Protein AF-A0A5C7RLD7-F1 (afdb_monomer)

Nearest PDB structures (foldseek):
  5zcb-assembly1_A  TM=7.461E-01  e=1.234E+00  Bacillus sp. (in: firmicutes)
  4hph-assembly1_A  TM=7.117E-01  e=2.090E+00  Erwinia rhapontici
  4maz-assembly1_A  TM=6.906E-01  e=3.540E+00  Bacillus subtilis subsp. subtilis str. 168
  2it9-assembly2_D  TM=4.260E-01  e=2.349E+00  Prochlorococcus marinus str. NATL2A
  2bkk-assembly2_C  TM=5.808E-01  e=3.980E+00  Enterococcus faecalis

Sequence (105 aa):
MTSNARFAAMLIGLFLVSAGATSAVLYRKLQRQDCGLRVEQARTIVVEDLRRHGLSEGASRMVETNGACRHGYRYDDGVNTFDDMVSGDWIRGVRQSSQPGLAQR

Secondary structure (DSSP, 8-state):
--HHHHHHHHHHHHHHHHHHHHHHHHHHHHHTT--S--HHHHHHHHHHHHHHTT--SSEEEEEEE-STTEEEEEEE-SS-EEEEEEEEETTTEEEEEEE------

Structure (mmCIF, N/CA/C/O backbone):
data_AF-A0A5C7RLD7-F1
#
_entry.id   AF-A0A5C7RLD7-F1
#
loop_
_atom_site.group_PDB
_atom_site.id
_atom_site.type_symbol
_atom_site.label_atom_id
_atom_site.label_alt_id
_atom_site.label_comp_id
_atom_site.label_asym_id
_atom_site.label_entity_id
_atom_site.label_seq_id
_atom_site.pdbx_PDB_ins_code
_atom_site.Cartn_x
_atom_site.Cartn_y
_atom_site.Cartn_z
_atom_site.occupancy
_atom_site.B_iso_or_equiv
_atom_site.auth_seq_id
_atom_site.auth_comp_id
_atom_site.auth_asym_id
_atom_site.auth_atom_id
_atom_site.pdbx_PDB_model_num
ATOM 1 N N . MET A 1 1 ? -46.760 -4.733 32.184 1.00 47.19 1 MET A N 1
ATOM 2 C CA . MET A 1 1 ? -45.889 -3.772 31.468 1.00 47.19 1 MET A CA 1
ATOM 3 C C . MET A 1 1 ? -44.558 -3.631 32.216 1.00 47.19 1 MET A C 1
ATOM 5 O O . MET A 1 1 ? -44.427 -2.745 33.040 1.00 47.19 1 MET A O 1
ATOM 9 N N . THR A 1 2 ? -43.582 -4.522 32.007 1.00 51.53 2 THR A N 1
ATOM 10 C CA . THR A 1 2 ? -42.256 -4.459 32.686 1.00 51.53 2 THR A CA 1
ATOM 11 C C . THR A 1 2 ? -41.086 -4.853 31.768 1.00 51.53 2 THR A C 1
ATOM 13 O O . THR A 1 2 ? -39.977 -5.099 32.232 1.00 51.53 2 THR A O 1
ATOM 16 N N . SER A 1 3 ? -41.302 -4.897 30.447 1.00 59.03 3 SER A N 1
ATOM 17 C CA . SER A 1 3 ? -40.326 -5.466 29.504 1.00 59.03 3 SER A CA 1
ATOM 18 C C . SER A 1 3 ? -39.249 -4.481 29.025 1.00 59.03 3 SER A C 1
ATOM 20 O O . SER A 1 3 ? -38.151 -4.903 28.677 1.00 59.03 3 SER A O 1
ATOM 22 N N . ASN A 1 4 ? -39.514 -3.170 29.035 1.00 62.19 4 ASN A N 1
ATOM 23 C CA . ASN A 1 4 ? -38.663 -2.210 28.315 1.00 62.19 4 ASN A CA 1
ATOM 24 C C . ASN A 1 4 ? -37.354 -1.873 29.050 1.00 62.19 4 ASN A C 1
ATOM 26 O O . ASN A 1 4 ? -36.309 -1.751 28.418 1.00 62.19 4 ASN A O 1
ATOM 30 N N . ALA A 1 5 ? -37.376 -1.782 30.384 1.00 63.09 5 ALA A N 1
ATOM 31 C CA . ALA A 1 5 ? -36.191 -1.417 31.169 1.00 63.09 5 ALA A CA 1
ATOM 32 C C . ALA A 1 5 ? -35.128 -2.532 31.204 1.00 63.09 5 ALA A C 1
ATOM 34 O O . ALA A 1 5 ? -33.932 -2.258 31.133 1.00 63.09 5 ALA A O 1
ATOM 35 N N . ARG A 1 6 ? -35.561 -3.801 31.258 1.00 70.06 6 ARG A N 1
ATOM 36 C CA . ARG A 1 6 ? -34.659 -4.967 31.228 1.00 70.06 6 ARG A CA 1
ATOM 37 C C . ARG A 1 6 ? -33.980 -5.128 29.868 1.00 70.06 6 ARG A C 1
ATOM 39 O O . ARG A 1 6 ? -32.792 -5.427 29.815 1.00 7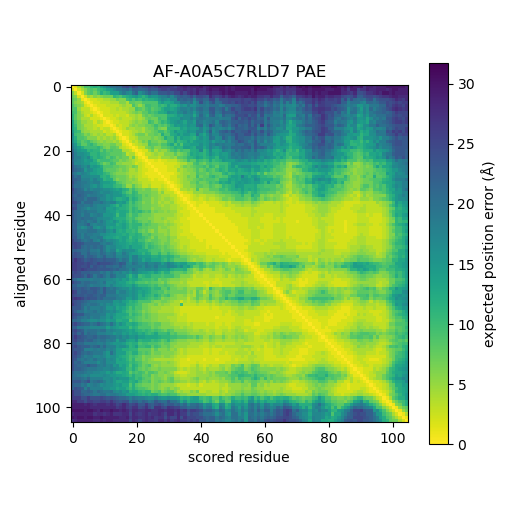0.06 6 ARG A O 1
ATOM 46 N N . PHE A 1 7 ? -34.712 -4.866 28.785 1.00 69.25 7 PHE A N 1
ATOM 47 C CA . PHE A 1 7 ? -34.170 -4.903 27.427 1.00 69.25 7 PHE A CA 1
ATOM 48 C C . PHE A 1 7 ? -33.150 -3.781 27.184 1.00 69.25 7 PHE A C 1
ATOM 50 O O . PHE A 1 7 ? -32.074 -4.028 26.644 1.00 69.25 7 PHE A O 1
ATOM 57 N N . ALA A 1 8 ? -33.445 -2.561 27.648 1.00 69.19 8 ALA A N 1
ATOM 58 C CA . ALA A 1 8 ? -32.533 -1.425 27.529 1.00 69.19 8 ALA A CA 1
ATOM 59 C C . ALA A 1 8 ? -31.220 -1.642 28.303 1.00 69.19 8 ALA A C 1
ATOM 61 O O . ALA A 1 8 ? -30.142 -1.400 27.764 1.00 69.19 8 ALA A O 1
ATOM 62 N N . ALA A 1 9 ? -31.287 -2.165 29.533 1.00 67.38 9 ALA A N 1
ATOM 63 C CA . ALA A 1 9 ? -30.094 -2.475 30.323 1.00 67.38 9 ALA A CA 1
ATOM 64 C C . ALA A 1 9 ? -29.206 -3.542 29.657 1.00 67.38 9 ALA A C 1
ATOM 66 O O . ALA A 1 9 ? -27.980 -3.427 29.677 1.00 67.38 9 ALA A O 1
ATOM 67 N N . MET A 1 10 ? -29.814 -4.550 29.020 1.00 73.12 10 MET A N 1
ATOM 68 C CA . MET A 1 10 ? -29.089 -5.594 28.292 1.00 73.12 10 MET A CA 1
ATOM 69 C C . MET A 1 10 ? -28.359 -5.034 27.064 1.00 73.12 10 MET A C 1
ATOM 71 O O . MET A 1 10 ? -27.191 -5.351 26.851 1.00 73.12 10 MET A O 1
ATOM 75 N N . LEU A 1 11 ? -29.011 -4.154 26.296 1.00 68.88 11 LEU A N 1
ATOM 76 C CA . LEU A 1 11 ? -28.403 -3.482 25.144 1.00 68.88 11 LEU A CA 1
ATOM 77 C C . LEU A 1 11 ? -27.242 -2.567 25.553 1.00 68.88 11 LEU A C 1
ATOM 79 O O . LEU A 1 11 ? -26.188 -2.601 24.923 1.00 68.88 11 LEU A O 1
ATOM 83 N N . ILE A 1 12 ? -27.403 -1.794 26.630 1.00 70.56 12 ILE A N 1
ATOM 84 C CA . ILE A 1 12 ? -26.347 -0.910 27.150 1.00 70.56 12 ILE A CA 1
ATOM 85 C C . ILE A 1 12 ? -25.153 -1.730 27.653 1.00 70.56 12 ILE A C 1
ATOM 87 O O . ILE A 1 12 ? -24.007 -1.401 27.346 1.00 70.56 12 ILE A O 1
ATOM 91 N N . GLY A 1 13 ? -25.406 -2.824 28.378 1.00 64.38 13 GLY A N 1
ATOM 92 C CA . GLY A 1 13 ? -24.356 -3.740 28.826 1.00 64.38 13 GLY A CA 1
ATOM 93 C C . GLY A 1 13 ? -23.590 -4.358 27.655 1.00 64.38 13 GLY A C 1
ATOM 94 O O . GLY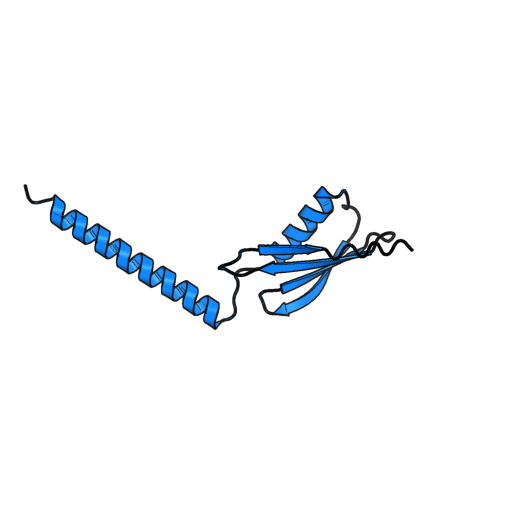 A 1 13 ? -22.360 -4.353 27.655 1.00 64.38 13 GLY A O 1
ATOM 95 N N . LEU A 1 14 ? -24.300 -4.815 26.618 1.00 70.38 14 LEU A N 1
ATOM 96 C CA . LEU A 1 14 ? -23.686 -5.349 25.401 1.00 70.38 14 LEU A CA 1
ATOM 97 C C . LEU A 1 14 ? -22.820 -4.291 24.697 1.00 70.38 14 LEU A C 1
ATOM 99 O O . LEU A 1 14 ? -21.699 -4.580 24.274 1.00 70.38 14 LE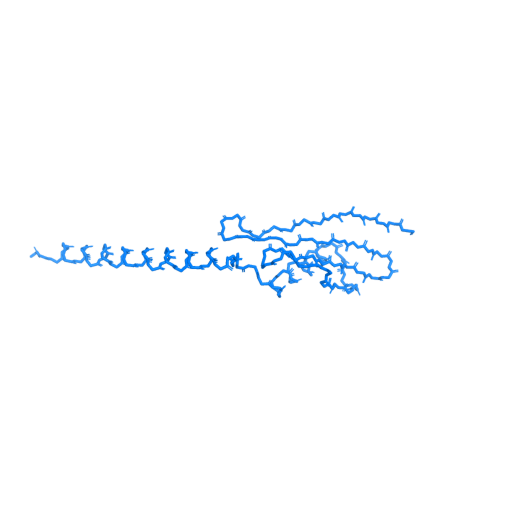U A O 1
ATOM 103 N N . PHE A 1 15 ? -23.309 -3.049 24.629 1.00 67.62 15 PHE A N 1
ATOM 104 C CA . PHE A 1 15 ? -22.596 -1.934 24.015 1.00 67.62 15 PHE A CA 1
ATOM 105 C C . PHE A 1 15 ? -21.301 -1.605 24.769 1.00 67.62 15 PHE A C 1
ATOM 107 O O . PHE A 1 15 ? -20.239 -1.528 24.155 1.00 67.62 15 PHE A O 1
ATOM 114 N N . LEU A 1 16 ? -21.347 -1.514 26.101 1.00 65.31 16 LEU A N 1
ATOM 115 C CA . LEU A 1 16 ? -20.170 -1.250 26.937 1.00 65.31 16 LEU A CA 1
ATOM 116 C C . LEU A 1 16 ? -19.112 -2.359 26.827 1.00 65.31 16 LEU A C 1
ATOM 118 O O . LEU A 1 16 ? -17.924 -2.062 26.688 1.00 65.31 16 LEU A O 1
ATOM 122 N N . VAL A 1 17 ? -19.528 -3.630 26.828 1.00 67.38 17 VAL A N 1
ATOM 123 C CA . VAL A 1 17 ? -18.613 -4.774 26.666 1.00 67.38 17 VAL A CA 1
ATOM 124 C C . VAL A 1 17 ? -17.969 -4.772 25.278 1.00 67.38 17 VAL A C 1
ATOM 126 O O . VAL A 1 17 ? -16.755 -4.950 25.160 1.00 67.38 17 VAL A O 1
ATOM 129 N N . SER A 1 18 ? -18.751 -4.516 24.225 1.00 66.31 18 SER A N 1
ATOM 130 C CA . SER A 1 18 ? -18.233 -4.455 22.852 1.00 66.31 18 SER A CA 1
ATOM 131 C C . SER A 1 18 ? -17.276 -3.278 22.637 1.00 66.31 18 SER A C 1
ATOM 133 O O . SER A 1 18 ? -16.214 -3.451 22.033 1.00 66.31 18 SER A O 1
ATOM 135 N N . ALA A 1 19 ? -17.577 -2.107 23.206 1.00 66.12 19 ALA A N 1
ATOM 136 C CA . ALA A 1 19 ? -16.704 -0.941 23.157 1.00 66.12 19 ALA A CA 1
ATOM 137 C C . ALA A 1 19 ? -15.382 -1.205 23.898 1.00 66.12 19 ALA A C 1
ATOM 139 O O . ALA A 1 19 ? -14.305 -0.925 23.364 1.00 66.12 19 ALA A O 1
ATOM 140 N N . GLY A 1 20 ? -15.440 -1.815 25.087 1.00 69.50 20 GLY A N 1
ATOM 141 C CA . GLY A 1 20 ? -14.256 -2.185 25.866 1.00 69.50 20 GLY A CA 1
ATOM 142 C C . GLY A 1 20 ? -13.359 -3.201 25.152 1.00 69.50 20 GLY A C 1
ATOM 143 O O . GLY A 1 20 ? -12.145 -3.006 25.064 1.00 69.50 20 GLY A O 1
ATOM 144 N N . ALA A 1 21 ? -13.948 -4.248 24.568 1.00 70.38 21 ALA A N 1
ATOM 145 C CA . ALA A 1 21 ? -13.209 -5.260 23.811 1.00 70.38 21 ALA A CA 1
ATOM 146 C C . ALA A 1 21 ? -12.530 -4.672 22.563 1.00 70.38 21 ALA A C 1
ATOM 148 O O . ALA A 1 21 ? -11.350 -4.928 22.314 1.00 70.38 21 ALA A O 1
ATOM 149 N N . THR A 1 22 ? -13.246 -3.831 21.812 1.00 71.31 22 THR A N 1
ATOM 150 C CA . THR A 1 22 ? -12.710 -3.161 20.615 1.00 71.31 22 THR A CA 1
ATOM 151 C C . THR A 1 22 ? -11.537 -2.246 20.978 1.00 71.31 22 THR A C 1
ATOM 153 O O . THR A 1 22 ? -10.500 -2.256 20.311 1.00 71.31 22 THR A O 1
ATOM 156 N N . SER A 1 23 ? -11.659 -1.528 22.097 1.00 74.38 23 SER A N 1
ATOM 157 C CA . SER A 1 23 ? -10.619 -0.632 22.610 1.00 74.38 23 SER A CA 1
ATOM 158 C C . SER A 1 23 ? -9.3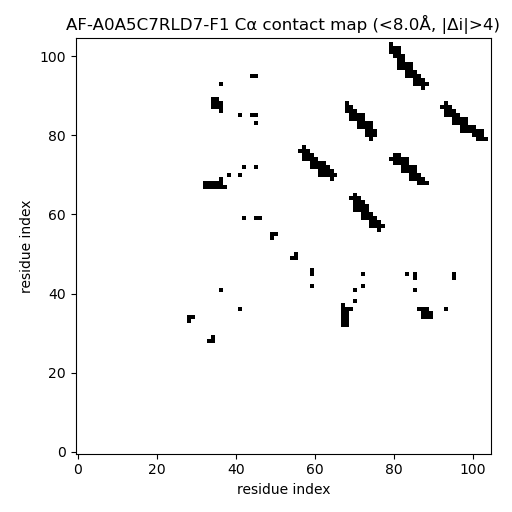62 -1.397 23.038 1.00 74.38 23 SER A C 1
ATOM 160 O O . SER A 1 23 ? -8.248 -0.989 22.713 1.00 74.38 23 SER A O 1
ATOM 162 N N . ALA A 1 24 ? -9.516 -2.549 23.699 1.00 77.56 24 ALA A N 1
ATOM 163 C CA . ALA A 1 24 ? -8.396 -3.392 24.117 1.00 77.56 24 ALA A CA 1
ATOM 164 C C . ALA A 1 24 ? -7.627 -4.001 22.929 1.00 77.56 24 ALA A C 1
ATOM 166 O O . ALA A 1 24 ? -6.396 -4.094 22.964 1.00 77.56 24 ALA A O 1
ATOM 167 N N . VAL A 1 25 ? -8.330 -4.396 21.861 1.00 78.38 25 VAL A N 1
ATOM 168 C CA . VAL A 1 25 ? -7.702 -4.899 20.627 1.00 78.38 25 VAL A CA 1
ATOM 169 C C . VAL A 1 25 ? -6.898 -3.797 19.943 1.00 78.38 25 VAL A C 1
ATOM 171 O O . VAL A 1 25 ? -5.746 -4.030 19.575 1.00 78.38 25 VAL A O 1
ATOM 174 N N . LEU A 1 26 ? -7.474 -2.601 19.802 1.00 70.56 26 LEU A N 1
ATOM 175 C CA . LEU A 1 26 ? -6.781 -1.458 19.210 1.00 70.56 26 LEU A CA 1
ATOM 176 C C . LEU A 1 26 ? -5.548 -1.072 20.037 1.00 70.56 26 LEU A C 1
ATOM 178 O O . LEU A 1 26 ? -4.470 -0.882 19.481 1.00 70.56 26 LEU A O 1
ATOM 182 N N . TYR A 1 27 ? -5.678 -1.050 21.365 1.00 74.38 27 TYR A N 1
ATOM 183 C CA . TYR A 1 27 ? -4.576 -0.746 22.274 1.00 74.38 27 TYR A CA 1
ATOM 184 C C . TYR A 1 27 ? -3.423 -1.752 22.152 1.00 74.38 27 TYR A C 1
ATOM 186 O O . TYR A 1 27 ? -2.268 -1.354 22.016 1.00 74.38 27 TYR A O 1
ATOM 194 N N . ARG A 1 28 ? -3.717 -3.060 22.110 1.00 77.62 28 ARG A N 1
ATOM 195 C CA . ARG A 1 28 ? -2.689 -4.095 21.886 1.00 77.62 28 ARG A CA 1
ATOM 196 C C . ARG A 1 28 ? -2.012 -3.967 20.523 1.00 77.62 28 ARG A C 1
ATOM 198 O O . ARG A 1 28 ? -0.811 -4.202 20.429 1.00 77.62 28 ARG A O 1
ATOM 205 N N . LYS A 1 29 ? -2.759 -3.619 19.471 1.00 76.06 29 LYS A N 1
ATOM 206 C CA . LYS A 1 29 ? -2.198 -3.395 18.129 1.00 76.06 29 LYS A CA 1
ATOM 207 C C . LYS A 1 29 ? -1.256 -2.192 18.116 1.00 76.06 29 LYS A C 1
ATOM 209 O O . LYS A 1 29 ? -0.124 -2.326 17.662 1.00 76.06 29 LYS A O 1
ATOM 214 N N . LEU A 1 30 ? -1.676 -1.077 18.715 1.00 73.31 30 LEU A N 1
ATOM 215 C CA . LEU A 1 30 ? -0.847 0.120 18.873 1.00 73.31 30 LEU A CA 1
ATOM 216 C C . LEU A 1 30 ? 0.425 -0.167 19.684 1.00 73.31 30 LEU A C 1
ATOM 218 O O . LEU A 1 30 ? 1.508 0.239 19.274 1.00 73.31 30 LEU A O 1
ATOM 222 N N . GLN A 1 31 ? 0.328 -0.928 20.782 1.00 77.19 31 GLN A N 1
ATOM 223 C CA . GLN A 1 31 ? 1.500 -1.350 21.562 1.00 77.19 31 GLN A CA 1
ATOM 224 C C . GLN A 1 31 ? 2.483 -2.209 20.756 1.00 77.19 31 GLN A C 1
ATOM 226 O O . GLN A 1 31 ? 3.689 -2.113 20.961 1.00 77.19 31 GLN A O 1
ATOM 231 N N . ARG A 1 32 ? 1.986 -3.037 19.832 1.00 77.75 32 ARG A N 1
ATOM 232 C CA . ARG A 1 32 ? 2.814 -3.856 18.932 1.00 77.75 32 ARG A CA 1
ATOM 233 C C . ARG A 1 32 ? 3.351 -3.084 17.726 1.00 77.75 32 ARG A C 1
ATOM 235 O O . ARG A 1 32 ? 4.002 -3.697 16.888 1.00 77.75 32 ARG A O 1
ATOM 242 N N . GLN A 1 33 ? 3.064 -1.782 17.627 1.00 73.06 33 GLN A N 1
ATOM 243 C CA . GLN A 1 33 ? 3.354 -0.960 16.448 1.00 73.06 33 GLN A CA 1
ATOM 244 C C . GLN A 1 33 ? 2.755 -1.544 15.157 1.00 73.06 33 GLN A C 1
ATOM 246 O O . GLN A 1 33 ? 3.261 -1.316 14.062 1.00 73.06 33 GLN A O 1
ATOM 251 N N . ASP A 1 34 ? 1.661 -2.298 15.288 1.00 80.38 34 ASP A N 1
ATOM 252 C CA . ASP A 1 34 ? 0.885 -2.784 14.158 1.00 80.38 34 ASP A CA 1
ATOM 253 C C . ASP A 1 34 ? -0.085 -1.680 13.737 1.00 80.38 34 ASP A C 1
ATOM 255 O O . ASP A 1 34 ? -0.890 -1.186 14.527 1.00 80.38 34 ASP A O 1
ATOM 259 N N . CYS A 1 35 ? -0.017 -1.311 12.474 1.00 83.38 35 CYS A N 1
ATOM 260 C CA . CYS A 1 35 ? -0.795 -0.264 11.814 1.00 83.38 35 CYS A CA 1
ATOM 261 C C . CYS A 1 35 ? -1.822 -0.837 10.834 1.00 83.38 35 CYS A C 1
ATOM 263 O O . CYS A 1 35 ? -2.520 -0.078 10.165 1.00 83.38 35 CYS A O 1
ATOM 265 N N . GLY A 1 36 ? -1.922 -2.166 10.746 1.00 83.31 36 GLY A N 1
ATOM 266 C CA . GLY A 1 36 ? -2.887 -2.861 9.906 1.00 83.31 36 GLY A CA 1
ATOM 267 C C . GLY A 1 36 ? -2.507 -2.937 8.434 1.00 83.31 36 GLY A C 1
ATOM 268 O O . GLY A 1 36 ? -3.214 -3.598 7.677 1.00 83.31 36 GLY A O 1
ATOM 269 N N . LEU A 1 37 ? -1.398 -2.314 8.027 1.00 88.56 37 LEU A N 1
ATOM 270 C CA . LEU A 1 37 ? -0.892 -2.392 6.665 1.00 88.56 37 LEU A CA 1
ATOM 271 C C . LEU A 1 37 ? -0.107 -3.694 6.482 1.00 88.56 37 LEU A C 1
ATOM 273 O O . LEU A 1 37 ? 0.931 -3.906 7.100 1.00 88.56 37 LEU A O 1
ATOM 277 N N . ARG A 1 38 ? -0.607 -4.582 5.622 1.00 88.06 38 ARG A N 1
ATOM 278 C CA . ARG A 1 38 ? 0.117 -5.800 5.233 1.00 88.06 38 ARG A CA 1
ATOM 279 C C . ARG A 1 38 ? 0.912 -5.561 3.958 1.00 88.06 38 ARG A C 1
ATOM 281 O O . ARG A 1 38 ? 0.444 -4.859 3.065 1.00 88.06 38 ARG A O 1
ATOM 288 N N . VAL A 1 39 ? 2.044 -6.248 3.830 1.00 87.50 39 VAL A N 1
ATOM 289 C CA . VAL A 1 39 ? 2.885 -6.241 2.622 1.00 87.50 39 VAL A CA 1
ATOM 290 C C . VAL A 1 39 ? 2.069 -6.506 1.352 1.00 87.50 39 VAL A C 1
ATOM 292 O O . VAL A 1 39 ? 2.104 -5.695 0.434 1.00 87.50 39 VAL A O 1
ATOM 295 N N . GLU A 1 40 ? 1.266 -7.574 1.323 1.00 89.44 40 GLU A N 1
ATOM 296 C CA . GLU A 1 40 ? 0.448 -7.925 0.147 1.00 89.44 40 GLU A CA 1
ATOM 297 C C . GLU A 1 40 ? -0.598 -6.858 -0.201 1.00 89.44 40 GLU A C 1
ATOM 299 O O . GLU A 1 40 ? -0.872 -6.592 -1.372 1.00 89.44 40 GLU A O 1
ATOM 304 N N . GLN A 1 41 ? -1.160 -6.199 0.816 1.00 89.94 41 GLN A N 1
ATOM 305 C CA . GLN A 1 41 ? -2.097 -5.099 0.608 1.00 89.94 41 GLN A CA 1
ATOM 306 C C . GLN A 1 41 ? -1.377 -3.885 0.015 1.00 89.94 41 GLN A C 1
ATOM 308 O O . GLN A 1 41 ? -1.860 -3.306 -0.952 1.00 89.94 41 GLN A O 1
ATOM 313 N N . ALA A 1 42 ? -0.206 -3.530 0.550 1.00 89.69 42 ALA A N 1
ATOM 314 C CA . ALA A 1 42 ? 0.615 -2.453 0.009 1.00 89.69 42 ALA A CA 1
ATOM 315 C C . ALA A 1 42 ? 1.027 -2.734 -1.446 1.00 89.69 42 ALA A C 1
ATOM 317 O O . ALA A 1 42 ? 0.921 -1.849 -2.289 1.00 89.69 42 ALA A O 1
ATOM 318 N N . ARG A 1 43 ? 1.407 -3.979 -1.763 1.00 89.44 43 ARG A N 1
ATOM 319 C CA . ARG A 1 43 ? 1.721 -4.405 -3.132 1.00 89.44 43 ARG A CA 1
ATOM 320 C C . ARG A 1 43 ? 0.522 -4.255 -4.066 1.00 89.44 43 ARG A C 1
ATOM 322 O O . ARG A 1 43 ? 0.679 -3.758 -5.173 1.00 89.44 43 ARG A O 1
ATOM 329 N N . THR A 1 44 ? -0.663 -4.673 -3.621 1.00 91.38 44 THR A N 1
ATOM 330 C CA . THR A 1 44 ? -1.898 -4.562 -4.413 1.00 91.38 44 THR A CA 1
ATOM 331 C C . THR A 1 44 ? -2.212 -3.104 -4.739 1.00 91.38 44 THR A C 1
ATOM 333 O O . THR A 1 44 ? -2.501 -2.799 -5.889 1.00 91.38 44 THR A O 1
ATOM 336 N N . ILE A 1 45 ? -2.075 -2.203 -3.760 1.00 89.88 45 ILE A N 1
ATOM 337 C CA . ILE A 1 45 ? -2.282 -0.759 -3.950 1.00 89.88 45 ILE A CA 1
ATOM 338 C C . ILE A 1 45 ? -1.346 -0.210 -5.029 1.00 89.88 45 ILE A C 1
ATOM 340 O O . ILE A 1 45 ? -1.821 0.430 -5.962 1.00 89.88 45 ILE A O 1
ATOM 344 N N . VAL A 1 46 ? -0.046 -0.521 -4.947 1.00 89.69 46 VAL A N 1
ATOM 345 C CA . VAL A 1 46 ? 0.932 -0.094 -5.961 1.00 89.69 46 VAL A CA 1
ATOM 346 C C . VAL A 1 46 ? 0.558 -0.649 -7.334 1.00 89.69 46 VAL A C 1
ATOM 348 O O . VAL A 1 46 ? 0.447 0.106 -8.287 1.00 89.69 46 VAL A O 1
ATOM 351 N N . VAL A 1 47 ? 0.286 -1.951 -7.457 1.00 88.62 47 VAL A N 1
ATOM 352 C CA . VAL A 1 47 ? -0.064 -2.571 -8.751 1.00 88.62 47 VAL A CA 1
ATOM 353 C C . VAL A 1 47 ? -1.343 -1.986 -9.356 1.00 88.62 47 VAL A C 1
ATOM 355 O O . VAL A 1 47 ? -1.430 -1.819 -10.572 1.00 88.62 47 VAL A O 1
ATOM 358 N N . GLU A 1 48 ? -2.349 -1.677 -8.541 1.00 89.62 48 GLU A N 1
ATOM 359 C CA . GLU A 1 48 ? -3.560 -1.012 -9.019 1.00 89.62 48 GLU A CA 1
ATOM 360 C C . GLU A 1 48 ? -3.285 0.413 -9.502 1.00 89.62 48 GLU A C 1
ATOM 362 O O . GLU A 1 48 ? -3.813 0.805 -10.542 1.00 89.62 48 GLU A O 1
ATOM 367 N N . ASP A 1 49 ? -2.456 1.172 -8.786 1.00 86.94 49 ASP A N 1
ATOM 368 C CA . ASP A 1 49 ? -2.064 2.526 -9.177 1.00 86.94 49 ASP A CA 1
ATOM 369 C C . ASP A 1 49 ? -1.264 2.530 -10.488 1.00 86.94 49 ASP A C 1
ATOM 371 O O . ASP A 1 49 ? -1.605 3.258 -11.421 1.00 86.94 49 ASP A O 1
ATOM 375 N N . LEU A 1 50 ? -0.297 1.620 -10.622 1.00 85.44 50 LEU A N 1
ATOM 376 C CA . LEU A 1 50 ? 0.454 1.375 -11.856 1.00 85.44 50 LEU A CA 1
ATOM 377 C C . LEU A 1 50 ? -0.478 1.122 -13.050 1.00 85.44 50 LEU A C 1
ATOM 379 O O . LEU A 1 50 ? -0.374 1.770 -14.094 1.00 85.44 50 LEU A O 1
ATOM 383 N N . ARG A 1 51 ? -1.462 0.230 -12.877 1.00 86.44 51 ARG A N 1
ATOM 384 C CA . ARG A 1 51 ? -2.452 -0.093 -13.916 1.00 86.44 51 ARG A CA 1
ATOM 385 C C . ARG A 1 51 ? -3.327 1.098 -14.289 1.00 86.44 51 ARG A C 1
ATOM 387 O O . ARG A 1 51 ? -3.633 1.262 -15.468 1.00 86.44 51 ARG A O 1
ATOM 394 N N . ARG A 1 52 ? -3.717 1.937 -13.323 1.00 86.31 52 ARG A N 1
ATOM 395 C CA . ARG A 1 52 ? -4.489 3.167 -13.592 1.00 86.31 52 ARG A CA 1
ATOM 396 C C . ARG A 1 52 ? -3.706 4.168 -14.441 1.00 86.31 52 ARG A C 1
ATOM 398 O O . ARG A 1 52 ? -4.325 4.913 -15.194 1.00 86.31 52 ARG A O 1
ATOM 405 N N . HIS A 1 53 ? -2.378 4.140 -14.363 1.00 82.56 53 HIS A N 1
ATOM 406 C CA . HIS A 1 53 ? -1.479 4.968 -15.168 1.00 82.56 53 HIS A CA 1
ATOM 407 C C . HIS A 1 53 ? -0.997 4.285 -16.462 1.00 82.56 53 HIS A C 1
ATOM 409 O O . HIS A 1 53 ? -0.166 4.843 -17.172 1.00 82.56 53 HIS A O 1
ATOM 415 N N . GLY A 1 54 ? -1.519 3.098 -16.800 1.00 84.25 54 GLY A N 1
ATOM 416 C CA . GLY A 1 54 ? -1.162 2.367 -18.023 1.00 84.25 54 GLY A CA 1
ATOM 417 C C . GLY A 1 54 ? 0.152 1.579 -17.947 1.00 84.25 54 GLY A C 1
ATOM 418 O O . GLY A 1 54 ? 0.614 1.064 -18.960 1.00 84.25 54 GLY A O 1
ATOM 419 N N . LEU A 1 55 ? 0.742 1.444 -16.759 1.00 81.19 55 LEU A N 1
ATOM 420 C CA . LEU A 1 55 ? 2.035 0.801 -16.528 1.00 81.19 55 LEU A CA 1
ATOM 421 C C . LEU A 1 55 ? 1.804 -0.634 -16.036 1.00 81.19 55 LEU A C 1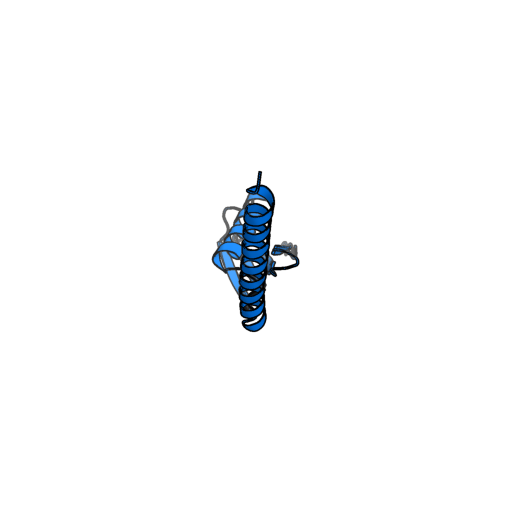
ATOM 423 O O . LEU A 1 55 ? 1.626 -0.876 -14.846 1.00 81.19 55 LEU A O 1
ATOM 427 N N . SER A 1 56 ? 1.710 -1.598 -16.956 1.00 79.06 56 SER A N 1
ATOM 428 C CA . SER A 1 56 ? 1.354 -2.993 -16.616 1.00 79.06 56 SER A CA 1
ATOM 429 C C . SER A 1 56 ? 2.392 -4.046 -17.005 1.00 79.06 56 SER A C 1
ATOM 431 O O . SER A 1 56 ? 2.259 -5.199 -16.596 1.00 79.06 56 SER A O 1
ATOM 433 N N . GLU A 1 57 ? 3.424 -3.652 -17.751 1.00 77.69 57 GLU A N 1
ATOM 434 C CA . GLU A 1 57 ? 4.437 -4.566 -18.294 1.00 77.69 57 GLU A CA 1
ATOM 435 C C . GLU A 1 57 ? 5.680 -4.691 -17.397 1.00 77.69 57 GLU A C 1
ATOM 437 O O . GLU A 1 57 ? 6.410 -5.676 -17.495 1.00 77.69 57 GLU A O 1
ATOM 442 N N . GLY A 1 58 ? 5.907 -3.737 -16.487 1.00 74.75 58 GLY A N 1
ATOM 443 C CA . GLY A 1 58 ? 7.051 -3.754 -15.576 1.00 74.75 58 GLY A CA 1
ATOM 444 C C . GLY A 1 58 ? 6.871 -4.601 -14.317 1.00 74.75 58 GLY A C 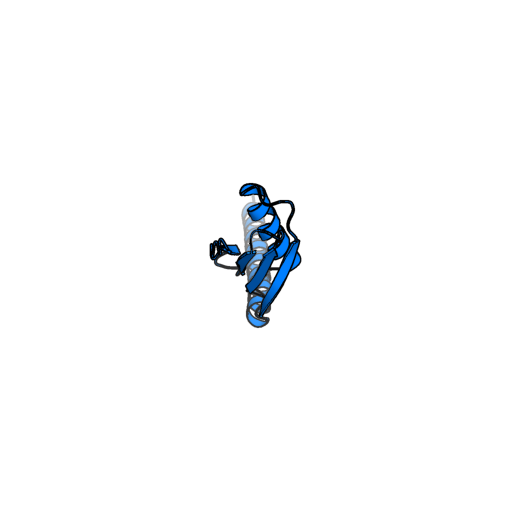1
ATOM 445 O O . GLY A 1 58 ? 5.767 -4.956 -13.893 1.00 74.75 58 GLY A O 1
ATOM 446 N N . ALA A 1 59 ? 7.997 -4.899 -13.671 1.00 81.88 59 ALA A N 1
ATOM 447 C CA . ALA A 1 59 ? 8.041 -5.618 -12.409 1.00 81.88 59 ALA A CA 1
ATOM 448 C C . ALA A 1 59 ? 8.037 -4.640 -11.225 1.00 81.88 59 ALA A C 1
ATOM 450 O O . ALA A 1 59 ? 8.956 -3.842 -11.053 1.00 81.88 59 ALA A O 1
ATOM 451 N N . SER A 1 60 ? 7.037 -4.748 -10.345 1.00 85.44 60 SER A N 1
ATOM 452 C CA . SER A 1 60 ? 7.062 -4.088 -9.035 1.00 85.44 60 SER A CA 1
ATOM 453 C C . SER A 1 60 ? 7.757 -4.988 -8.009 1.00 85.44 60 SER A C 1
ATOM 455 O O . SER A 1 60 ? 7.305 -6.118 -7.777 1.00 85.44 60 SER A O 1
ATOM 457 N N . ARG A 1 61 ? 8.795 -4.494 -7.334 1.00 89.31 61 ARG A N 1
ATOM 458 C CA . ARG A 1 61 ? 9.455 -5.199 -6.222 1.00 89.31 61 ARG A CA 1
ATOM 459 C C . ARG A 1 61 ? 9.547 -4.323 -4.986 1.00 89.31 61 ARG A C 1
ATOM 461 O O . ARG A 1 61 ? 9.716 -3.115 -5.090 1.00 89.31 61 ARG A O 1
ATOM 468 N N . MET A 1 62 ? 9.465 -4.936 -3.812 1.00 89.19 62 MET A N 1
ATOM 469 C CA . MET A 1 62 ? 9.725 -4.225 -2.565 1.00 89.19 62 MET A CA 1
ATOM 470 C C . MET A 1 62 ? 11.213 -3.881 -2.472 1.00 89.19 62 MET A C 1
ATOM 472 O O . MET A 1 62 ? 12.058 -4.745 -2.707 1.00 89.19 62 MET A O 1
ATOM 476 N N . VAL A 1 63 ? 11.520 -2.633 -2.132 1.00 90.56 63 VAL A N 1
ATOM 477 C CA . VAL A 1 63 ? 12.900 -2.139 -1.988 1.00 90.56 63 VAL A CA 1
ATOM 478 C C . VAL A 1 63 ? 13.226 -1.704 -0.570 1.00 90.56 63 VAL A C 1
ATOM 480 O O . VAL A 1 63 ? 14.384 -1.770 -0.171 1.00 90.56 63 VAL A O 1
ATOM 483 N N . GLU A 1 64 ? 12.220 -1.312 0.210 1.00 84.12 64 GLU A N 1
ATOM 484 C CA . GLU A 1 64 ? 12.430 -0.829 1.569 1.00 84.12 64 GLU A CA 1
ATOM 485 C C . GLU A 1 64 ? 11.232 -1.173 2.457 1.00 84.12 64 GLU A C 1
ATOM 487 O O . GLU A 1 64 ? 10.083 -1.168 2.018 1.00 84.12 64 GLU A O 1
ATOM 492 N N . THR A 1 65 ? 11.479 -1.475 3.729 1.00 81.81 65 THR A N 1
ATOM 493 C CA . THR A 1 65 ? 10.428 -1.543 4.748 1.00 81.81 65 THR A CA 1
ATOM 494 C C . THR A 1 65 ? 10.899 -0.798 5.982 1.00 81.81 65 THR A C 1
ATOM 496 O O . THR A 1 65 ? 11.860 -1.197 6.632 1.00 81.81 65 THR A O 1
ATOM 499 N N . ASN A 1 66 ? 10.186 0.273 6.316 1.00 77.62 66 ASN A N 1
ATOM 500 C CA . ASN A 1 66 ? 10.452 1.115 7.475 1.00 77.62 66 ASN A CA 1
ATOM 501 C C . ASN A 1 66 ? 9.457 0.759 8.587 1.00 77.62 66 ASN A C 1
ATOM 503 O O . ASN A 1 66 ? 8.591 1.549 8.969 1.00 77.62 66 ASN A O 1
ATOM 507 N N . GLY A 1 67 ? 9.566 -0.485 9.062 1.00 78.19 67 GLY A N 1
ATOM 508 C CA . GLY A 1 67 ? 8.659 -1.090 10.040 1.00 78.19 67 GLY A CA 1
ATOM 509 C C . GLY A 1 67 ? 7.346 -1.598 9.434 1.00 78.19 67 GLY A C 1
ATOM 510 O O . GLY A 1 67 ? 7.173 -1.641 8.220 1.00 78.19 67 GLY A O 1
ATOM 511 N N . ALA A 1 68 ? 6.388 -1.971 10.287 1.00 81.75 68 ALA A N 1
ATOM 512 C CA . ALA A 1 68 ? 5.101 -2.526 9.848 1.00 81.75 68 ALA A CA 1
ATOM 513 C C . ALA A 1 68 ? 4.210 -1.521 9.086 1.00 81.75 68 ALA A C 1
ATOM 515 O O . ALA A 1 68 ? 3.193 -1.908 8.522 1.00 81.75 68 ALA A O 1
ATOM 516 N N . CYS A 1 69 ? 4.569 -0.232 9.087 1.00 86.12 69 CYS A N 1
ATOM 517 C CA . CYS A 1 69 ? 3.682 0.862 8.669 1.00 86.12 69 CYS A CA 1
ATOM 518 C C . CYS A 1 69 ? 4.075 1.552 7.386 1.00 86.12 69 CYS A C 1
ATOM 520 O O . CYS A 1 69 ? 3.409 2.504 6.975 1.00 86.12 69 CYS A O 1
ATOM 522 N N . ARG A 1 70 ? 5.167 1.111 6.769 1.00 89.94 70 ARG A N 1
ATOM 523 C CA . ARG A 1 70 ? 5.711 1.763 5.592 1.00 89.94 70 ARG A CA 1
ATOM 524 C C . ARG A 1 70 ? 6.470 0.756 4.745 1.00 89.94 70 ARG A C 1
ATOM 526 O O . ARG A 1 70 ? 7.464 0.192 5.197 1.00 89.94 70 ARG A O 1
ATOM 533 N N . HIS A 1 71 ? 6.020 0.594 3.509 1.00 90.94 71 HIS A N 1
ATOM 534 C CA . HIS A 1 71 ? 6.624 -0.284 2.516 1.00 90.94 71 HIS A CA 1
ATOM 535 C C . HIS A 1 71 ? 6.944 0.520 1.255 1.00 90.94 71 HIS A C 1
ATOM 537 O O . HIS A 1 71 ? 6.060 1.152 0.677 1.00 90.94 71 HIS A O 1
ATOM 543 N N . GLY A 1 72 ? 8.212 0.500 0.858 1.00 90.31 72 GLY A N 1
ATOM 544 C CA . GLY A 1 72 ? 8.720 1.073 -0.379 1.00 90.31 72 GLY A CA 1
ATOM 545 C C . GLY A 1 72 ? 8.766 0.027 -1.488 1.00 90.31 72 GLY A C 1
ATOM 546 O O . GLY A 1 72 ? 9.219 -1.103 -1.276 1.00 90.31 72 GLY A O 1
ATOM 547 N N . TYR A 1 73 ? 8.322 0.416 -2.673 1.00 91.12 73 TYR A N 1
ATOM 548 C CA . TYR A 1 73 ? 8.306 -0.389 -3.884 1.00 91.12 73 TYR A CA 1
ATOM 549 C C . TYR A 1 73 ? 9.031 0.348 -5.003 1.00 91.12 73 TYR A C 1
ATOM 551 O O . TYR A 1 73 ? 8.952 1.564 -5.101 1.00 91.12 73 TYR A O 1
ATOM 559 N N . ARG A 1 74 ? 9.712 -0.407 -5.859 1.00 89.62 74 ARG A N 1
ATOM 560 C CA . ARG A 1 74 ? 10.282 0.084 -7.110 1.00 89.62 74 ARG A CA 1
ATOM 561 C C . ARG A 1 74 ? 9.609 -0.618 -8.268 1.00 89.62 74 ARG A C 1
ATOM 563 O O . ARG A 1 74 ? 9.539 -1.852 -8.270 1.00 89.62 74 ARG A O 1
ATOM 570 N N . TYR A 1 75 ? 9.154 0.166 -9.230 1.00 89.00 75 TYR A N 1
ATOM 571 C CA . TYR A 1 75 ? 8.720 -0.311 -10.533 1.00 89.00 75 TYR A CA 1
ATOM 572 C C . TYR A 1 75 ? 9.849 -0.149 -11.549 1.00 89.00 75 TYR A C 1
ATOM 574 O O . TYR A 1 75 ? 10.572 0.848 -11.519 1.00 89.00 75 TYR A O 1
ATOM 582 N N . ASP A 1 76 ? 9.984 -1.133 -12.434 1.00 88.50 76 ASP A N 1
ATOM 583 C CA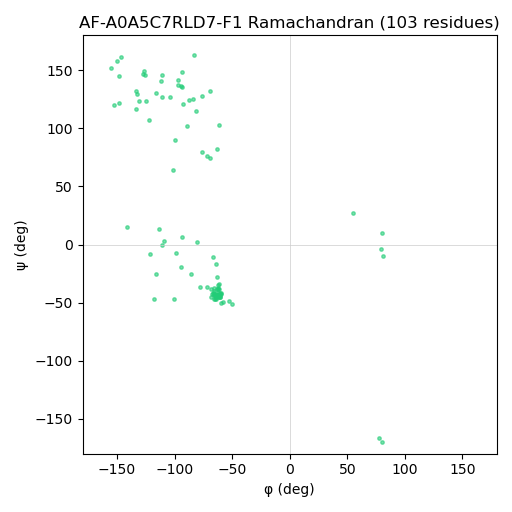 . ASP A 1 76 ? 10.937 -1.133 -13.541 1.00 88.50 76 ASP A CA 1
ATOM 584 C C . ASP A 1 76 ? 10.344 -1.905 -14.734 1.00 88.50 76 ASP A C 1
ATOM 586 O O . ASP A 1 76 ? 9.982 -3.077 -14.585 1.00 88.50 76 ASP A O 1
ATOM 590 N N . ASP A 1 77 ? 10.220 -1.258 -15.896 1.00 87.44 77 ASP A N 1
ATOM 591 C CA . ASP A 1 77 ? 9.818 -1.882 -17.172 1.00 87.44 77 ASP A CA 1
ATOM 592 C C . ASP A 1 77 ? 10.933 -1.888 -18.231 1.00 87.44 77 ASP A C 1
ATOM 594 O O . ASP A 1 77 ? 10.684 -2.152 -19.406 1.00 87.44 77 ASP A O 1
ATOM 598 N N . GLY A 1 78 ? 12.174 -1.607 -17.827 1.00 84.38 78 GLY A N 1
ATOM 599 C CA . GLY A 1 78 ? 13.324 -1.490 -18.722 1.00 84.38 78 GLY A CA 1
ATOM 600 C C . GLY A 1 78 ? 13.442 -0.139 -19.436 1.00 84.38 78 GLY A C 1
ATOM 601 O O . GLY A 1 78 ? 14.491 0.128 -20.022 1.00 84.38 78 GLY A O 1
ATOM 602 N N . VAL A 1 79 ? 12.420 0.722 -19.366 1.00 84.19 79 VAL A N 1
ATOM 603 C CA . VAL A 1 79 ? 12.430 2.089 -19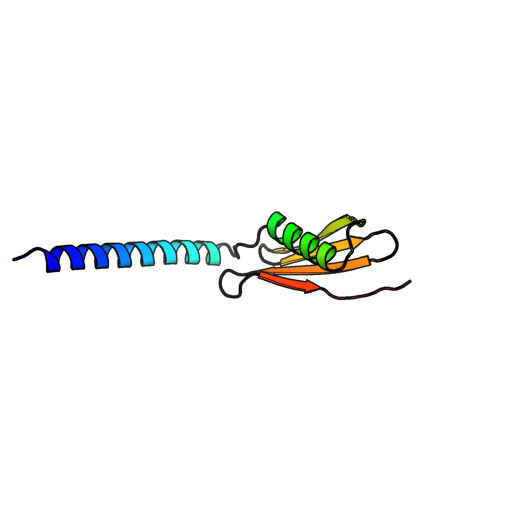.919 1.00 84.19 79 VAL A CA 1
ATOM 604 C C . VAL A 1 79 ? 12.262 3.121 -18.805 1.00 84.19 79 VAL A C 1
ATOM 606 O O . VAL A 1 79 ? 13.015 4.088 -18.723 1.00 84.19 79 VAL A O 1
ATOM 609 N N . ASN A 1 80 ? 11.298 2.896 -17.922 1.00 81.69 80 ASN A N 1
ATOM 610 C CA . ASN A 1 80 ? 10.936 3.745 -16.806 1.00 81.69 80 ASN A CA 1
ATOM 611 C C . ASN A 1 80 ? 11.294 3.055 -15.492 1.00 81.69 80 ASN A C 1
ATOM 613 O O . ASN A 1 80 ? 11.059 1.862 -15.295 1.00 81.69 80 ASN A O 1
ATOM 617 N N . THR A 1 81 ? 11.792 3.841 -14.544 1.00 85.00 81 THR A N 1
ATOM 618 C CA . THR A 1 81 ? 11.979 3.401 -13.162 1.00 85.00 81 THR A CA 1
ATOM 619 C C . THR A 1 81 ? 11.440 4.471 -12.232 1.00 85.00 81 THR A C 1
ATOM 621 O O . THR A 1 81 ? 11.771 5.644 -12.392 1.00 85.00 81 THR A O 1
ATOM 624 N N . PHE A 1 82 ? 10.639 4.074 -11.246 1.00 84.69 82 PHE A N 1
ATOM 625 C CA . PHE A 1 82 ? 10.182 4.977 -10.192 1.00 84.69 82 PHE A CA 1
ATOM 626 C C . PHE A 1 82 ? 9.947 4.242 -8.881 1.00 84.69 82 PHE A C 1
ATOM 628 O O . PHE A 1 82 ? 9.744 3.024 -8.842 1.00 84.69 82 PHE A O 1
ATOM 635 N N . ASP A 1 83 ? 9.988 5.032 -7.813 1.00 87.56 83 ASP A N 1
ATOM 636 C CA . ASP A 1 83 ? 9.852 4.573 -6.444 1.00 87.56 83 ASP A CA 1
ATOM 637 C C . ASP A 1 83 ? 8.522 5.058 -5.853 1.00 87.56 83 ASP A C 1
ATOM 639 O O . ASP A 1 83 ? 8.184 6.246 -5.855 1.00 87.56 83 ASP A O 1
ATOM 643 N N . ASP A 1 84 ? 7.779 4.097 -5.322 1.00 88.31 84 ASP A N 1
ATOM 644 C CA . ASP A 1 84 ? 6.519 4.272 -4.623 1.00 88.31 84 ASP A CA 1
ATOM 645 C C . ASP A 1 84 ? 6.693 3.959 -3.147 1.00 88.31 84 ASP A C 1
ATOM 647 O O . ASP A 1 84 ? 7.413 3.041 -2.752 1.00 88.31 84 ASP A O 1
ATOM 651 N N . MET A 1 85 ? 5.959 4.677 -2.306 1.00 89.94 85 MET A N 1
ATOM 652 C CA . MET A 1 85 ? 5.904 4.374 -0.888 1.00 89.94 85 MET A CA 1
ATOM 653 C C . MET A 1 85 ? 4.463 4.317 -0.412 1.00 89.94 85 MET A C 1
ATOM 655 O O . MET A 1 85 ? 3.708 5.280 -0.530 1.00 89.94 85 MET A O 1
ATOM 659 N N . VAL A 1 86 ? 4.093 3.185 0.178 1.00 91.00 86 VAL A N 1
ATOM 660 C CA . VAL A 1 86 ? 2.796 2.996 0.821 1.00 91.00 86 VAL A CA 1
ATOM 661 C C . VAL A 1 86 ? 2.996 3.056 2.322 1.00 91.00 86 VAL A C 1
ATOM 663 O O . VAL A 1 86 ? 3.820 2.339 2.889 1.00 91.00 86 VAL A O 1
ATOM 666 N N . SER A 1 87 ? 2.223 3.913 2.974 1.00 91.00 87 SER A N 1
ATOM 667 C CA . SER A 1 87 ? 2.195 4.048 4.424 1.00 91.00 87 SER A CA 1
ATOM 668 C C . SER A 1 87 ? 0.773 3.926 4.939 1.00 91.00 87 SER A C 1
ATOM 670 O O . SER A 1 87 ? -0.176 4.269 4.239 1.00 91.00 87 SER A O 1
ATOM 672 N N . GLY A 1 88 ? 0.597 3.421 6.151 1.00 88.62 88 GLY A N 1
ATOM 673 C CA . GLY A 1 88 ? -0.734 3.278 6.719 1.00 88.62 88 GLY A CA 1
ATOM 674 C C . GLY A 1 88 ? -0.714 3.267 8.230 1.00 88.62 88 GLY A C 1
ATOM 675 O O . GLY A 1 88 ? 0.274 2.859 8.835 1.00 88.62 88 GLY A O 1
ATOM 676 N N . ASP A 1 89 ? -1.815 3.718 8.823 1.00 86.25 89 ASP A N 1
ATOM 677 C CA . ASP A 1 89 ? -2.116 3.512 10.234 1.00 86.25 89 ASP A CA 1
ATOM 678 C C . ASP A 1 89 ? -3.634 3.369 10.458 1.00 86.25 89 ASP A C 1
ATOM 680 O O . ASP A 1 89 ? -4.449 3.749 9.611 1.00 86.25 89 ASP A O 1
ATOM 684 N N . TRP A 1 90 ? -4.026 2.803 11.605 1.00 77.75 90 TRP A N 1
ATOM 685 C CA . TRP A 1 90 ? -5.435 2.545 11.936 1.00 77.75 90 TRP A CA 1
ATOM 686 C C . TRP A 1 90 ? -6.294 3.815 12.065 1.00 77.75 90 TRP A C 1
ATOM 688 O O . TRP A 1 90 ? -7.517 3.712 12.073 1.00 77.75 90 TRP A O 1
ATOM 698 N N . ILE A 1 91 ? -5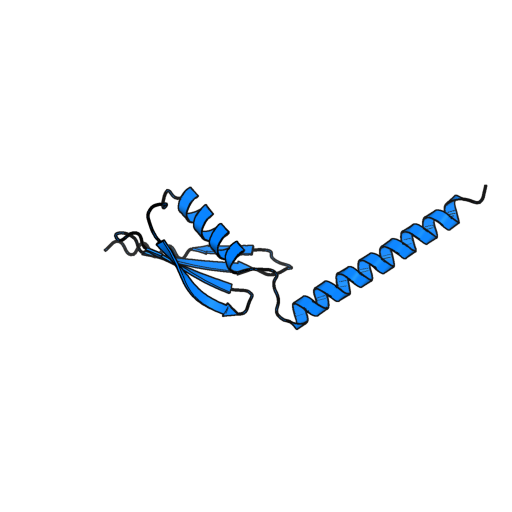.679 4.992 12.210 1.00 77.81 91 ILE A N 1
ATOM 699 C CA . ILE A 1 91 ? -6.340 6.271 12.498 1.00 77.81 91 ILE A CA 1
ATOM 700 C C . ILE A 1 91 ? -6.493 7.109 11.220 1.00 77.81 91 ILE A C 1
ATOM 702 O O . ILE A 1 91 ? -7.551 7.673 10.960 1.00 77.81 91 ILE A O 1
ATOM 706 N N . ARG A 1 92 ? -5.427 7.220 10.426 1.00 79.00 92 ARG A N 1
ATOM 707 C CA . ARG A 1 92 ? -5.291 8.071 9.237 1.00 79.00 92 ARG A CA 1
ATOM 708 C C . ARG A 1 92 ? -5.523 7.312 7.933 1.00 79.00 92 ARG A C 1
ATOM 710 O O . ARG A 1 92 ? -5.572 7.956 6.883 1.00 79.00 92 ARG A O 1
ATOM 717 N N . GLY A 1 93 ? -5.668 5.987 8.002 1.00 83.56 93 GLY A N 1
ATOM 718 C CA . GLY A 1 93 ? -5.869 5.114 6.851 1.00 83.56 93 GLY A CA 1
ATOM 719 C C . GLY A 1 93 ? -4.581 4.849 6.075 1.00 83.56 93 GLY A C 1
ATOM 720 O O . GLY A 1 93 ? -3.480 5.126 6.551 1.00 83.56 93 GLY A O 1
ATOM 721 N N . VAL A 1 94 ? -4.725 4.296 4.869 1.00 87.94 94 VAL A N 1
ATOM 722 C CA . VAL A 1 94 ? -3.604 3.998 3.967 1.00 87.94 94 VAL A CA 1
ATOM 723 C C . VAL A 1 94 ? -3.400 5.152 2.989 1.00 87.94 94 VAL A C 1
ATOM 725 O O . VAL A 1 94 ? -4.360 5.688 2.440 1.00 87.94 94 VAL A O 1
ATOM 728 N N . ARG A 1 95 ? -2.143 5.538 2.777 1.00 87.94 95 ARG A N 1
ATOM 729 C CA . ARG A 1 95 ? -1.714 6.591 1.859 1.00 87.94 95 ARG A CA 1
ATOM 730 C C . ARG A 1 95 ? -0.551 6.094 1.017 1.00 87.94 95 ARG A C 1
ATOM 732 O O . ARG A 1 95 ? 0.446 5.615 1.559 1.00 87.94 95 ARG A O 1
ATOM 739 N N . GLN A 1 96 ? -0.672 6.262 -0.290 1.00 85.94 96 GLN A N 1
ATOM 740 C CA . GLN A 1 96 ? 0.433 6.101 -1.222 1.00 85.94 96 GLN A CA 1
ATOM 741 C C . GLN A 1 96 ? 1.031 7.475 -1.515 1.00 85.94 96 GLN A C 1
ATOM 743 O O . GLN A 1 96 ? 0.309 8.456 -1.696 1.00 85.94 96 GLN A O 1
ATOM 748 N N . SER A 1 97 ? 2.353 7.539 -1.537 1.00 83.06 97 SER A N 1
ATOM 749 C CA . SER A 1 97 ? 3.105 8.646 -2.101 1.00 83.06 97 SER A CA 1
ATOM 750 C C . SER A 1 97 ? 4.010 8.078 -3.179 1.00 83.06 97 SER A C 1
ATOM 752 O O . SER A 1 97 ? 5.004 7.420 -2.865 1.00 83.06 97 SER A O 1
ATOM 754 N N . SER A 1 98 ? 3.659 8.340 -4.426 1.00 70.94 98 SER A N 1
ATOM 755 C CA . SER A 1 98 ? 4.565 8.206 -5.555 1.00 70.94 98 SER A CA 1
ATOM 756 C C . SER A 1 98 ? 5.513 9.401 -5.518 1.00 70.94 98 SER A C 1
ATOM 758 O O . SER A 1 98 ? 5.071 10.550 -5.429 1.00 70.94 98 SER A O 1
ATOM 760 N N . GLN A 1 99 ? 6.822 9.160 -5.556 1.00 61.22 99 GLN A N 1
ATOM 761 C CA . GLN A 1 99 ? 7.736 10.186 -6.040 1.00 61.22 99 GLN A CA 1
ATOM 762 C C . GLN A 1 99 ? 7.836 9.964 -7.546 1.00 61.22 99 GLN A C 1
ATOM 764 O O . GLN A 1 99 ? 8.536 9.041 -7.961 1.00 61.22 99 GLN A O 1
ATOM 769 N N . PRO A 1 100 ? 7.156 10.768 -8.387 1.00 50.62 100 PRO A N 1
ATOM 770 C CA . PRO A 1 100 ? 7.410 10.760 -9.816 1.00 50.62 100 PRO A CA 1
ATOM 771 C C . PRO A 1 100 ? 8.794 11.372 -10.059 1.00 50.62 100 PRO A C 1
ATOM 773 O O . PRO A 1 100 ? 8.941 12.505 -10.504 1.00 50.62 100 PRO A O 1
ATOM 776 N N . GLY A 1 101 ? 9.838 10.613 -9.750 1.00 44.50 101 GLY A N 1
ATOM 777 C CA . GLY A 1 101 ? 11.098 10.725 -10.446 1.00 44.50 101 GLY A CA 1
ATOM 778 C C . GLY A 1 101 ? 10.899 10.031 -11.779 1.00 44.50 101 GLY A C 1
ATOM 779 O O . GLY A 1 101 ? 11.289 8.880 -11.924 1.00 44.50 101 GLY A O 1
ATOM 780 N N . LEU A 1 102 ? 10.269 10.708 -12.743 1.00 46.78 102 LEU A N 1
ATOM 781 C CA . LEU A 1 102 ? 10.466 10.368 -14.147 1.00 46.78 102 LEU A CA 1
ATOM 782 C C . LEU A 1 102 ? 11.947 10.624 -14.433 1.00 46.78 102 LEU A C 1
ATOM 784 O O . LEU A 1 102 ? 12.327 11.689 -14.913 1.00 46.78 102 LEU A O 1
ATOM 788 N N . ALA A 1 103 ? 12.805 9.668 -14.088 1.00 44.62 103 ALA A N 1
ATOM 789 C CA . ALA A 1 103 ? 14.123 9.589 -14.674 1.00 44.62 103 ALA A CA 1
ATOM 790 C C . ALA A 1 103 ? 13.905 9.121 -16.115 1.00 44.62 103 ALA A C 1
ATOM 792 O O . ALA A 1 103 ? 14.091 7.953 -16.435 1.00 44.62 103 ALA A O 1
ATOM 793 N N . GLN A 1 104 ? 13.444 10.041 -16.968 1.00 41.50 104 GLN A N 1
ATOM 794 C CA . GLN A 1 104 ? 13.640 9.917 -18.403 1.00 41.50 104 GLN A CA 1
ATOM 795 C C . GLN A 1 104 ? 15.155 9.920 -18.595 1.00 41.50 104 GLN A C 1
ATOM 797 O O . GLN A 1 104 ? 15.807 10.950 -18.409 1.00 41.50 104 GLN A O 1
ATOM 802 N N . ARG A 1 105 ? 15.725 8.742 -18.830 1.00 46.53 105 ARG A N 1
ATOM 803 C CA . ARG A 1 105 ? 17.045 8.640 -19.440 1.00 46.53 105 ARG A CA 1
ATOM 804 C C . ARG A 1 105 ? 16.897 8.703 -20.947 1.00 46.53 105 ARG A C 1
ATOM 806 O O . ARG A 1 105 ? 15.925 8.107 -21.457 1.00 46.53 105 ARG A O 1
#

Foldseek 3Di:
DPPPVVVVVVVVVVVVVVVVVVVVVLVVCVVVVAFPDDPVNQVVVVQVVCVVVVNNQWDKDWDDDPPNFKTKIWTDNPQFIWIKMWGGGPPPGIDIDTPPPRPRD

Solvent-accessible surface area (backbone atoms only — not comparable to full-atom values): 5975 Å² total; per-residue (Å²): 144,76,65,64,67,62,54,51,54,51,53,52,51,52,48,54,52,52,52,52,52,53,50,51,54,52,50,54,32,55,74,68,56,49,22,85,48,45,71,70,57,49,50,48,53,51,55,52,53,34,46,76,73,70,52,73,86,43,54,77,43,81,75,45,68,73,63,54,34,26,43,28,33,34,40,40,58,91,73,52,49,39,49,35,35,36,35,29,31,85,84,82,43,76,49,76,47,72,51,86,51,79,55,79,120

Mean predicted aligned error: 10.61 Å

Radius of gyration: 21.82 Å; Cα contacts (8 Å, |Δi|>4): 136; chains: 1; bounding box: 63×19×53 Å

pLDDT: mean 77.9, std 12.28, range [41.5, 91.38]